Protein AF-A0A3M2B6R8-F1 (afdb_monomer)

Sequence (125 aa):
MAIAAGIVPAGTSLNGDKLTTESHLVRLGGAVIFTMPGEVFTNIGVLLKRLLSAYGSPVFLFGLANDELGYILSLADYYLDLYSFERGFSVSSEIGEAMVRSARQMAESMRLGYHGQPRRTGDEL

pLDDT: mean 84.79, std 18.57, range [39.53, 98.56]

Solvent-accessible surface area (backbone atoms only — not comparable to full-atom values): 7442 Å² total; per-residue (Å²): 109,56,59,85,70,63,75,45,83,85,46,95,44,48,58,90,93,44,75,61,84,64,69,50,82,47,73,60,88,48,27,30,37,37,39,31,35,14,50,64,37,66,70,60,51,54,51,49,47,59,65,51,45,83,79,24,56,61,69,47,77,40,57,58,28,98,37,79,47,38,35,35,40,48,62,85,49,46,80,36,75,93,36,52,68,51,46,73,44,29,84,51,62,55,52,33,56,53,50,54,51,51,54,49,53,50,52,56,49,57,58,70,73,56,79,75,75,78,80,79,77,90,83,86,132

Mean predicted aligned error: 8.04 Å

Foldseek 3Di:
DCVVVCVDPDDPQDDPLGGHFDKDWDDDPQETEIEAQEAEDPVLVVVLCVLCVVVGPDYYYHYNPRHYQQYDDALVCLPDPVCVPSVVSHSDSCRSVVSSVVSNVVSVVVVVPDPDDDPPPPDDD

Nearest PDB structures (foldseek):
  2zxc-assembly1_A  TM=8.002E-01  e=7.086E-04  Pseudomonas aeruginosa
  6m36-assembly1_F  TM=4.142E-01  e=3.944E-01  Bacillus subtilis subsp. subtilis str. 168
  1r6h-assembly1_A  TM=1.977E-01  e=5.009E+00  Homo sapiens

Structure (mmCIF, N/CA/C/O backbone):
data_AF-A0A3M2B6R8-F1
#
_entry.id   AF-A0A3M2B6R8-F1
#
loop_
_atom_site.group_PDB
_atom_site.id
_atom_site.type_symbol
_atom_site.label_atom_id
_atom_site.label_alt_id
_atom_site.label_comp_id
_atom_site.label_asym_id
_atom_site.label_entity_id
_atom_site.label_seq_id
_atom_site.pdbx_PDB_ins_code
_atom_site.Cartn_x
_atom_site.Cartn_y
_atom_site.Cartn_z
_atom_site.occupancy
_atom_site.B_iso_or_equiv
_atom_site.auth_seq_id
_atom_site.auth_comp_id
_atom_site.auth_asym_id
_atom_site.auth_atom_id
_atom_site.pdbx_PDB_model_num
ATOM 1 N N . MET A 1 1 ? 11.213 6.800 -16.390 1.00 53.12 1 MET A N 1
ATOM 2 C CA . MET A 1 1 ? 11.445 7.731 -15.262 1.00 53.12 1 MET A CA 1
ATOM 3 C C . MET A 1 1 ? 10.536 8.948 -15.433 1.00 53.12 1 MET A C 1
ATOM 5 O O . MET A 1 1 ? 10.960 9.930 -16.028 1.00 53.12 1 MET A O 1
ATOM 9 N N . ALA A 1 2 ? 9.277 8.876 -14.986 1.00 40.28 2 ALA A N 1
ATOM 10 C CA . ALA A 1 2 ? 8.268 9.932 -15.195 1.00 40.28 2 ALA A CA 1
ATOM 11 C C . ALA A 1 2 ? 8.694 11.316 -14.650 1.00 40.28 2 ALA A C 1
ATOM 13 O O . ALA A 1 2 ? 8.327 12.346 -15.207 1.00 40.28 2 ALA A O 1
ATOM 14 N N . ILE A 1 3 ? 9.558 11.326 -13.630 1.00 41.78 3 ILE A N 1
ATOM 15 C CA . ILE A 1 3 ? 10.222 12.517 -13.077 1.00 41.78 3 ILE A CA 1
ATOM 16 C C . ILE A 1 3 ? 11.207 13.142 -14.076 1.00 41.78 3 ILE A C 1
ATOM 18 O O . ILE A 1 3 ? 11.151 14.340 -14.328 1.00 41.78 3 ILE A O 1
ATOM 22 N N . ALA A 1 4 ? 12.081 12.341 -14.697 1.00 46.00 4 ALA A N 1
ATOM 23 C CA . ALA A 1 4 ? 13.035 12.837 -15.698 1.00 46.00 4 ALA A CA 1
ATOM 24 C C . ALA A 1 4 ? 12.331 13.360 -16.965 1.00 46.00 4 ALA A C 1
ATOM 26 O O . ALA A 1 4 ? 12.884 14.183 -17.686 1.00 46.00 4 ALA A O 1
ATOM 27 N N . ALA A 1 5 ? 11.107 12.887 -17.215 1.00 50.91 5 ALA A N 1
ATOM 28 C CA . ALA A 1 5 ? 10.244 13.346 -18.298 1.00 50.91 5 ALA A CA 1
ATOM 29 C C . ALA A 1 5 ? 9.383 14.574 -17.931 1.00 50.91 5 ALA A C 1
ATOM 31 O O . ALA A 1 5 ? 8.630 15.044 -18.777 1.00 50.91 5 ALA A O 1
ATOM 32 N N . GLY A 1 6 ? 9.454 15.080 -16.692 1.00 39.53 6 GLY A N 1
ATOM 33 C CA . GLY A 1 6 ? 8.675 16.242 -16.242 1.00 39.53 6 GLY A CA 1
ATOM 34 C C . GLY A 1 6 ? 7.164 16.005 -16.120 1.00 39.53 6 GLY A C 1
ATOM 35 O O . GLY A 1 6 ? 6.410 16.966 -16.021 1.00 39.53 6 GLY A O 1
ATOM 36 N N . ILE A 1 7 ? 6.716 14.744 -16.131 1.00 42.19 7 ILE A N 1
ATOM 37 C CA . ILE A 1 7 ? 5.298 14.366 -15.991 1.00 42.19 7 ILE A CA 1
ATOM 38 C C . ILE A 1 7 ? 4.852 14.508 -14.528 1.00 42.19 7 ILE A C 1
ATOM 40 O O . ILE A 1 7 ? 3.720 14.900 -14.260 1.00 42.19 7 ILE A O 1
ATOM 44 N N . VAL A 1 8 ? 5.757 14.226 -13.584 1.00 51.28 8 VAL A N 1
ATOM 45 C CA . VAL A 1 8 ? 5.534 14.424 -12.146 1.00 51.28 8 VAL A CA 1
ATOM 46 C C . VAL A 1 8 ? 6.247 15.708 -11.709 1.00 51.28 8 VAL A C 1
ATOM 48 O O . VAL A 1 8 ? 7.466 15.794 -11.892 1.00 51.28 8 VAL A O 1
ATOM 51 N N . PRO A 1 9 ? 5.542 16.703 -11.138 1.00 50.44 9 PRO A N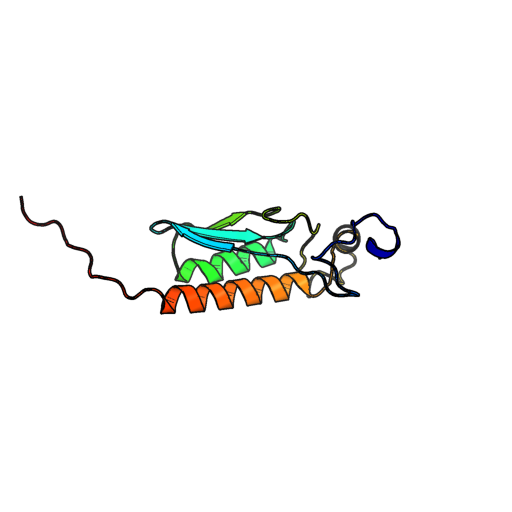 1
ATOM 52 C CA . PRO A 1 9 ? 6.177 17.924 -10.659 1.00 50.44 9 PRO A CA 1
ATOM 53 C C . PRO A 1 9 ? 7.151 17.625 -9.512 1.00 50.44 9 PRO A C 1
ATOM 55 O O . PRO A 1 9 ? 6.808 16.963 -8.534 1.00 50.44 9 PRO A O 1
ATOM 58 N N . ALA A 1 10 ? 8.380 18.132 -9.626 1.00 54.94 10 ALA A N 1
ATOM 59 C CA . ALA A 1 10 ? 9.362 18.070 -8.550 1.00 54.94 10 ALA A CA 1
ATOM 60 C C . ALA A 1 10 ? 8.999 19.100 -7.463 1.00 54.94 10 ALA A C 1
ATOM 62 O O . ALA A 1 10 ? 8.974 20.302 -7.725 1.00 54.94 10 ALA A O 1
ATOM 63 N N . GLY A 1 11 ? 8.706 18.629 -6.250 1.00 61.66 11 GLY A N 1
ATOM 64 C CA . GLY A 1 11 ? 8.382 19.445 -5.072 1.00 61.66 11 GLY A CA 1
ATOM 65 C C . GLY A 1 11 ? 9.059 18.902 -3.811 1.00 61.66 11 GLY A C 1
ATOM 66 O O . GLY A 1 11 ? 9.866 17.984 -3.900 1.00 61.66 11 GLY A O 1
ATOM 67 N N . THR A 1 12 ? 8.720 19.418 -2.623 1.00 62.53 12 THR A N 1
ATOM 68 C CA . THR A 1 12 ? 9.297 18.966 -1.332 1.00 62.53 12 THR A CA 1
ATOM 69 C C . THR A 1 12 ? 9.167 17.462 -1.090 1.00 62.53 12 THR A C 1
ATOM 71 O O . THR A 1 12 ? 9.993 16.878 -0.394 1.00 62.53 12 THR A O 1
ATOM 74 N N . SER A 1 13 ? 8.147 16.836 -1.676 1.00 76.69 13 SER A N 1
ATOM 75 C CA . SER A 1 13 ? 7.905 15.398 -1.591 1.00 76.69 13 SER A CA 1
ATOM 76 C C . SER A 1 13 ? 8.884 14.566 -2.420 1.00 76.69 13 SER A C 1
ATOM 78 O O . SER A 1 13 ? 8.992 13.369 -2.184 1.00 76.69 13 SER A O 1
ATOM 80 N N . LEU A 1 14 ? 9.622 15.163 -3.359 1.00 82.31 14 LEU A N 1
ATOM 81 C CA . LEU A 1 14 ? 10.598 14.467 -4.189 1.00 82.31 14 LEU A CA 1
ATOM 82 C C . LEU A 1 14 ? 12.013 14.990 -3.922 1.00 82.31 14 LEU A C 1
ATOM 84 O O . LEU A 1 14 ? 12.349 16.123 -4.262 1.00 82.31 14 LEU A O 1
ATOM 88 N N . ASN A 1 15 ? 12.862 14.140 -3.347 1.00 84.75 15 ASN A N 1
ATOM 89 C CA . ASN A 1 15 ? 14.262 14.444 -3.068 1.00 84.75 15 ASN A CA 1
ATOM 90 C C . ASN A 1 15 ? 15.166 13.363 -3.673 1.00 84.75 15 ASN A C 1
ATOM 92 O O . ASN A 1 15 ? 15.323 12.278 -3.110 1.00 84.75 15 ASN A O 1
ATOM 96 N N . GLY A 1 16 ? 15.746 13.663 -4.838 1.00 84.38 16 GLY A N 1
ATOM 97 C CA . GLY A 1 16 ? 16.525 12.697 -5.608 1.00 84.38 16 GLY A CA 1
ATOM 98 C C . GLY A 1 16 ? 15.645 11.558 -6.126 1.00 84.38 16 GLY A C 1
ATOM 99 O O . GLY A 1 16 ? 14.684 11.791 -6.854 1.00 84.38 16 GLY A O 1
ATOM 100 N N . ASP A 1 17 ? 15.983 10.330 -5.746 1.00 83.25 17 ASP A N 1
ATOM 101 C CA . ASP A 1 17 ? 15.239 9.102 -6.048 1.00 83.25 17 ASP A CA 1
ATOM 102 C C . ASP A 1 17 ? 14.179 8.755 -4.989 1.00 83.25 17 ASP A C 1
ATOM 104 O O . ASP A 1 17 ? 13.472 7.756 -5.121 1.00 83.25 17 ASP A O 1
ATOM 108 N N . LYS A 1 18 ? 14.041 9.580 -3.944 1.00 84.88 18 LYS A N 1
ATOM 109 C CA . LYS A 1 18 ? 13.094 9.351 -2.853 1.00 84.88 18 LYS A CA 1
ATOM 110 C C . LYS A 1 18 ? 11.846 10.192 -3.023 1.00 84.88 18 LYS A C 1
ATOM 112 O O . LYS A 1 18 ? 11.903 11.421 -3.028 1.00 84.88 18 LYS A O 1
ATOM 117 N N . LEU A 1 19 ? 10.716 9.499 -3.066 1.00 87.44 19 LEU A N 1
ATOM 118 C CA . LEU A 1 19 ? 9.387 10.079 -2.980 1.00 87.44 19 LEU A CA 1
ATOM 119 C C . LEU A 1 19 ? 8.846 9.910 -1.555 1.00 87.44 19 LEU A C 1
ATOM 121 O O . LEU A 1 19 ? 8.850 8.811 -1.004 1.00 87.44 19 LEU A O 1
ATOM 125 N N . THR A 1 20 ? 8.375 11.002 -0.968 1.00 88.31 20 THR A N 1
ATOM 126 C CA . THR A 1 20 ? 7.671 11.043 0.314 1.00 88.31 20 THR A CA 1
ATOM 127 C C . THR A 1 20 ? 6.181 11.186 0.039 1.00 88.31 20 THR A C 1
ATOM 129 O O . THR A 1 20 ? 5.774 12.058 -0.721 1.00 88.31 20 THR A O 1
ATOM 132 N N . THR A 1 21 ? 5.382 10.329 0.660 1.00 90.00 21 THR A N 1
ATOM 133 C CA . THR A 1 21 ? 3.916 10.304 0.570 1.00 90.00 21 THR A CA 1
ATOM 134 C C . THR A 1 21 ? 3.353 9.962 1.944 1.00 90.00 21 THR A C 1
ATOM 136 O O . THR A 1 21 ? 4.110 9.670 2.878 1.00 90.00 21 THR A O 1
ATOM 139 N N . GLU A 1 22 ? 2.036 9.989 2.082 1.00 86.56 22 GLU A N 1
ATOM 140 C CA . GLU A 1 22 ? 1.358 9.778 3.349 1.00 86.56 22 GLU A CA 1
ATOM 141 C C . GLU A 1 22 ? 0.233 8.741 3.256 1.00 86.56 22 GLU A C 1
ATOM 143 O O . GLU A 1 22 ? -0.320 8.419 2.206 1.00 86.56 22 GLU A O 1
ATOM 148 N N . SER A 1 23 ? -0.081 8.156 4.405 1.00 91.81 23 SER A N 1
ATOM 149 C CA . SER A 1 23 ? -1.218 7.262 4.594 1.00 91.81 23 SER A CA 1
ATOM 150 C C . SER A 1 23 ? -1.711 7.444 6.018 1.00 91.81 23 SER A C 1
ATOM 152 O O . SER A 1 23 ? -0.915 7.596 6.946 1.00 91.81 23 SER A O 1
ATOM 154 N N . HIS A 1 24 ? -3.021 7.395 6.205 1.00 91.31 24 HIS A N 1
ATOM 155 C CA . HIS A 1 24 ? -3.661 7.621 7.489 1.00 91.31 24 HIS A CA 1
ATOM 156 C C . HIS A 1 24 ? -4.404 6.369 7.937 1.00 91.31 24 HIS A C 1
ATOM 158 O O . HIS A 1 24 ? -5.162 5.779 7.168 1.00 91.31 24 HIS A O 1
ATOM 164 N N . LEU A 1 25 ? -4.219 5.991 9.204 1.00 94.25 25 LEU A N 1
ATOM 165 C CA . LEU A 1 25 ? -5.017 4.968 9.874 1.00 94.25 25 LEU A CA 1
ATOM 166 C C . LEU A 1 25 ? -5.889 5.627 10.943 1.00 94.25 25 LEU A C 1
ATOM 168 O O . LEU A 1 25 ? -5.396 6.087 11.972 1.00 94.25 25 LEU A O 1
ATOM 172 N N . VAL A 1 26 ? -7.197 5.647 10.709 1.00 92.44 26 VAL A N 1
ATOM 173 C CA . VAL A 1 26 ? -8.176 6.295 11.585 1.00 92.44 26 VAL A CA 1
ATOM 174 C C . VAL A 1 26 ? -9.126 5.248 12.141 1.00 92.44 26 VAL A C 1
ATOM 176 O O . VAL A 1 26 ? -9.630 4.399 11.409 1.00 92.44 26 VAL A O 1
ATOM 179 N N . ARG A 1 27 ? -9.410 5.319 13.444 1.00 91.38 27 ARG A N 1
ATOM 180 C CA . ARG A 1 27 ? -10.493 4.546 14.056 1.00 91.38 27 ARG A CA 1
ATOM 181 C C . ARG A 1 27 ? -11.619 5.483 14.450 1.00 91.38 27 ARG A C 1
ATOM 183 O O . ARG A 1 27 ? -11.407 6.406 15.232 1.00 91.38 27 ARG A O 1
ATOM 190 N N . LEU A 1 28 ? -12.811 5.217 13.929 1.00 90.69 28 LEU A N 1
ATOM 191 C CA . LEU A 1 28 ? -14.021 5.983 14.205 1.00 90.69 28 LEU A CA 1
ATOM 192 C C . LEU A 1 28 ? -15.073 5.045 14.799 1.00 90.69 28 LEU A C 1
ATOM 194 O O . LEU A 1 28 ? -15.682 4.235 14.101 1.00 90.69 28 LEU A O 1
ATOM 198 N N . GLY A 1 29 ? -15.248 5.118 16.120 1.00 94.06 29 GLY A N 1
ATOM 199 C CA . GLY A 1 29 ? -16.031 4.125 16.853 1.00 94.06 29 GLY A CA 1
ATOM 200 C C . GLY A 1 29 ? -15.426 2.727 16.688 1.00 94.06 29 GLY A C 1
ATOM 201 O O . GLY A 1 29 ? -14.271 2.505 17.053 1.00 94.06 29 GLY A O 1
ATOM 202 N N . GLY A 1 30 ? -16.212 1.794 16.143 1.00 94.06 30 GLY A N 1
ATOM 203 C CA . GLY A 1 30 ? -15.751 0.446 15.801 1.00 94.06 30 GLY A CA 1
ATOM 204 C C . GLY A 1 30 ? -15.080 0.336 14.429 1.00 94.06 30 GLY A C 1
ATOM 205 O O . GLY A 1 30 ? -14.346 -0.622 14.211 1.00 94.06 30 GLY A O 1
ATOM 206 N N . ALA A 1 31 ? -15.298 1.292 13.522 1.00 97.25 31 ALA A N 1
ATOM 207 C CA . ALA A 1 31 ? -14.779 1.227 12.161 1.00 97.25 31 ALA A CA 1
ATOM 208 C C . ALA A 1 31 ? -13.291 1.597 12.096 1.00 97.25 31 ALA A C 1
ATOM 210 O O . ALA A 1 31 ? -12.832 2.491 12.811 1.00 97.25 31 ALA A O 1
ATOM 211 N N . VAL A 1 32 ? -12.560 0.945 11.191 1.00 97.75 32 VAL A N 1
ATOM 212 C CA . VAL A 1 32 ? -11.159 1.247 10.869 1.00 97.75 32 VAL A CA 1
ATOM 213 C C . VAL A 1 32 ? -11.083 1.721 9.426 1.00 97.75 32 VAL A C 1
ATOM 215 O O . VAL A 1 32 ? -11.626 1.087 8.524 1.00 97.75 32 VAL A O 1
ATOM 218 N N . ILE A 1 33 ? -10.408 2.840 9.214 1.00 97.88 33 ILE A N 1
ATOM 219 C CA . ILE A 1 33 ? -10.237 3.484 7.919 1.00 97.88 33 ILE A CA 1
ATOM 220 C C . ILE A 1 33 ? -8.743 3.566 7.628 1.00 97.88 33 ILE A C 1
ATOM 222 O O . ILE A 1 33 ? -7.991 4.070 8.460 1.00 97.88 33 ILE A O 1
ATOM 226 N N . PHE A 1 34 ? -8.330 3.110 6.449 1.00 97.75 34 PHE A N 1
ATOM 227 C CA . PHE A 1 34 ? -6.967 3.275 5.954 1.00 97.75 34 PHE A CA 1
ATOM 228 C C . PHE A 1 34 ? -6.969 3.974 4.590 1.00 97.75 34 PHE A C 1
ATOM 230 O O . PHE A 1 34 ? -7.675 3.535 3.677 1.00 97.75 34 PHE A O 1
ATOM 237 N N . THR A 1 35 ? -6.212 5.066 4.460 1.00 96.62 35 THR A N 1
ATOM 238 C CA . THR A 1 35 ? -6.013 5.773 3.185 1.00 96.62 35 THR A CA 1
ATOM 239 C C . THR A 1 35 ? -4.773 5.253 2.469 1.00 96.62 35 THR A C 1
ATOM 241 O O . THR A 1 35 ? -3.793 4.874 3.109 1.00 96.62 35 THR A O 1
ATOM 244 N N . MET A 1 36 ? -4.836 5.189 1.142 1.00 97.50 36 MET A N 1
ATOM 245 C CA . MET A 1 36 ? -3.791 4.635 0.289 1.00 97.50 36 MET A CA 1
ATOM 246 C C . MET A 1 36 ? -3.490 5.627 -0.846 1.00 97.50 36 MET A C 1
ATOM 248 O O . MET A 1 36 ? -4.428 6.011 -1.555 1.00 97.50 36 MET A O 1
ATOM 252 N N . PRO A 1 37 ? -2.216 6.001 -1.063 1.00 95.56 37 PRO A N 1
ATOM 253 C CA . PRO A 1 37 ? -1.808 7.083 -1.965 1.00 95.56 37 PRO A CA 1
ATOM 254 C C . PRO A 1 37 ? -1.780 6.669 -3.444 1.00 95.56 37 PRO A C 1
ATOM 256 O O . PRO A 1 37 ? -0.898 7.063 -4.197 1.00 95.56 37 PRO A O 1
ATOM 259 N N . GLY A 1 38 ? -2.695 5.802 -3.874 1.00 96.25 38 GLY A N 1
ATOM 260 C CA . GLY A 1 38 ? -2.712 5.267 -5.232 1.00 96.25 38 GLY A CA 1
ATOM 261 C C . GLY A 1 38 ? -3.804 4.227 -5.461 1.00 96.25 38 GLY A C 1
ATOM 262 O O . GLY A 1 38 ? -4.662 3.980 -4.604 1.00 96.25 38 GLY A O 1
ATOM 263 N N . GLU A 1 39 ? -3.749 3.598 -6.629 1.00 97.81 39 GLU A N 1
ATOM 264 C CA . GLU A 1 39 ? -4.618 2.502 -7.052 1.00 97.81 39 GLU A CA 1
ATOM 265 C C . GLU A 1 39 ? -4.042 1.161 -6.585 1.00 97.81 39 GLU A C 1
ATOM 267 O O . GLU A 1 39 ? -3.182 0.551 -7.222 1.00 97.81 39 GLU A O 1
ATOM 272 N N . VAL A 1 40 ? -4.501 0.700 -5.424 1.00 97.88 40 VAL A N 1
ATOM 273 C CA . VAL A 1 40 ? -3.974 -0.510 -4.781 1.00 97.88 40 VAL A CA 1
ATOM 274 C C . VAL A 1 40 ? -4.601 -1.778 -5.345 1.00 97.88 40 VAL A C 1
ATOM 276 O O . VAL A 1 40 ? -5.824 -1.917 -5.400 1.00 97.88 40 VAL A O 1
ATOM 279 N N . PHE A 1 41 ? -3.753 -2.752 -5.678 1.00 97.88 41 PHE A N 1
ATOM 280 C CA . PHE A 1 41 ? -4.197 -4.052 -6.165 1.00 97.88 41 PHE A CA 1
ATOM 281 C C . PHE A 1 41 ? -4.962 -4.871 -5.118 1.00 97.88 41 PHE A C 1
ATOM 283 O O . PHE A 1 41 ? -4.725 -4.814 -3.906 1.00 97.88 41 PHE A O 1
ATOM 290 N N . THR A 1 42 ? -5.887 -5.692 -5.619 1.00 96.19 42 THR A N 1
ATOM 291 C CA . THR A 1 42 ? -6.852 -6.440 -4.800 1.00 96.19 42 THR A CA 1
ATOM 292 C C . THR A 1 42 ? -6.185 -7.343 -3.765 1.00 96.19 42 THR A C 1
ATOM 294 O O . THR A 1 42 ? -6.676 -7.445 -2.644 1.00 96.19 42 THR A O 1
ATOM 297 N N . ASN A 1 43 ? -5.067 -7.990 -4.091 1.00 97.12 43 ASN A N 1
ATOM 298 C CA . ASN A 1 43 ? -4.365 -8.862 -3.147 1.00 97.12 43 ASN A CA 1
ATOM 299 C C . ASN A 1 43 ? -3.826 -8.099 -1.923 1.00 97.12 43 ASN A C 1
ATOM 301 O O . ASN A 1 43 ? -4.010 -8.562 -0.795 1.00 97.12 43 ASN A O 1
ATOM 305 N N . ILE A 1 44 ? -3.247 -6.911 -2.122 1.00 98.19 44 ILE A N 1
ATOM 306 C C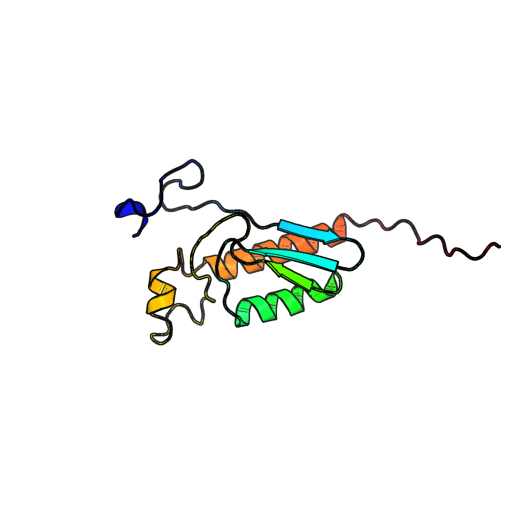A . ILE A 1 44 ? -2.837 -6.011 -1.040 1.00 98.19 44 ILE A CA 1
ATOM 307 C C . ILE A 1 44 ? -4.070 -5.534 -0.268 1.00 98.19 44 ILE A C 1
ATOM 309 O O . ILE A 1 44 ? -4.080 -5.590 0.960 1.00 98.19 44 ILE A O 1
ATOM 313 N N . GLY A 1 45 ? -5.141 -5.133 -0.959 1.00 97.81 45 GLY A N 1
ATOM 314 C CA . GLY A 1 45 ? -6.387 -4.712 -0.311 1.00 97.81 45 GLY A CA 1
ATOM 315 C C . GLY A 1 45 ? -7.000 -5.803 0.581 1.00 97.81 45 GLY A C 1
ATOM 316 O O . GLY A 1 45 ? -7.388 -5.542 1.721 1.00 97.81 45 GLY A O 1
ATOM 317 N N . VAL A 1 46 ? -7.037 -7.054 0.113 1.00 98.06 46 VAL A N 1
ATOM 318 C CA . VAL A 1 46 ? -7.511 -8.211 0.894 1.00 98.06 46 VAL A CA 1
ATOM 319 C C . VAL A 1 46 ? -6.608 -8.469 2.100 1.00 98.06 46 VAL A C 1
ATOM 321 O O . VAL A 1 46 ? -7.116 -8.708 3.199 1.00 98.06 46 VAL A O 1
ATOM 324 N N . LEU A 1 47 ? -5.285 -8.395 1.921 1.00 98.12 47 LEU A N 1
ATOM 325 C CA . LEU A 1 47 ? -4.322 -8.513 3.015 1.00 98.12 47 LEU A CA 1
ATOM 326 C C . LEU A 1 47 ? -4.559 -7.436 4.082 1.00 98.12 47 LEU A C 1
ATOM 328 O O . LEU A 1 47 ? -4.691 -7.770 5.259 1.00 98.12 47 LEU A O 1
ATOM 332 N N . LEU A 1 48 ? -4.675 -6.169 3.678 1.00 98.25 48 LEU A N 1
ATOM 333 C CA . LEU A 1 48 ? -4.912 -5.042 4.581 1.00 98.25 48 LEU A CA 1
ATOM 334 C C . LEU A 1 48 ? -6.238 -5.178 5.326 1.00 98.25 48 LEU A C 1
ATOM 336 O O . LEU A 1 48 ? -6.270 -4.978 6.538 1.00 98.25 48 LEU A O 1
ATOM 340 N N . LYS A 1 49 ? -7.321 -5.593 4.654 1.00 98.19 49 LYS A N 1
ATOM 341 C CA . LYS A 1 49 ? -8.601 -5.851 5.333 1.00 98.19 49 LYS A CA 1
ATOM 342 C C . LYS A 1 49 ? -8.467 -6.908 6.425 1.00 98.19 49 LYS A C 1
ATOM 344 O O . LYS A 1 49 ? -8.968 -6.702 7.528 1.00 98.19 49 LYS A O 1
ATOM 349 N N . ARG A 1 50 ? -7.775 -8.018 6.147 1.00 97.81 50 ARG A N 1
ATOM 350 C CA . ARG A 1 50 ? -7.533 -9.076 7.144 1.00 97.81 50 ARG A CA 1
ATOM 351 C C . ARG A 1 50 ? -6.681 -8.563 8.300 1.00 97.81 50 ARG A C 1
ATOM 353 O O . ARG A 1 50 ? -7.068 -8.741 9.450 1.00 97.81 50 ARG A O 1
ATOM 360 N N . LEU A 1 51 ? -5.576 -7.884 7.996 1.00 96.69 51 LEU A N 1
ATOM 361 C CA . LEU A 1 51 ? -4.656 -7.332 8.990 1.00 96.69 51 LEU A CA 1
ATOM 362 C C . LEU A 1 51 ? -5.362 -6.341 9.926 1.00 96.69 51 LEU A C 1
ATOM 364 O O . LEU A 1 51 ? -5.256 -6.454 11.144 1.00 96.69 51 LEU A O 1
ATOM 368 N N . LEU A 1 52 ? -6.119 -5.397 9.363 1.00 97.06 52 LEU A N 1
ATOM 369 C CA . LEU A 1 52 ? -6.757 -4.317 10.117 1.00 97.06 52 LEU A CA 1
ATOM 370 C C . LEU A 1 52 ? -8.038 -4.755 10.844 1.00 97.06 52 LEU A C 1
ATOM 372 O O . LEU A 1 52 ? -8.425 -4.112 11.818 1.00 97.06 52 LEU A O 1
ATOM 376 N N . SER A 1 53 ? -8.663 -5.869 10.443 1.00 96.81 53 SER A N 1
ATOM 377 C CA . SER A 1 53 ? -9.878 -6.389 11.096 1.00 96.81 53 SER A CA 1
ATOM 378 C C . SER A 1 53 ? -9.682 -6.753 12.574 1.00 96.81 53 SER A C 1
ATOM 380 O O . SER A 1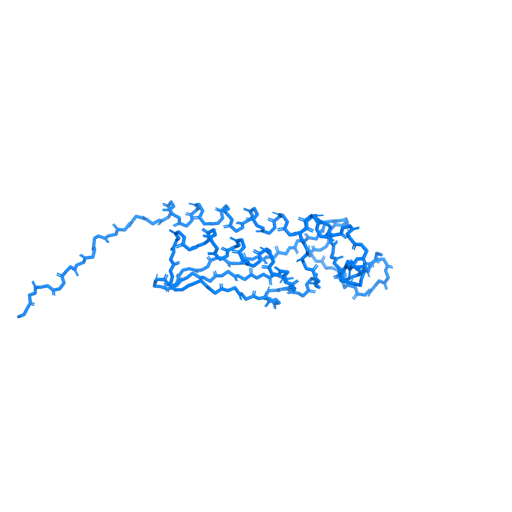 53 ? -10.632 -6.714 13.353 1.00 96.81 53 SER A O 1
ATOM 382 N N . ALA A 1 54 ? -8.443 -7.029 12.993 1.00 94.69 54 ALA A N 1
ATOM 383 C CA . ALA A 1 54 ? -8.103 -7.259 14.396 1.00 94.69 54 ALA A CA 1
ATOM 384 C C . ALA A 1 54 ? -8.253 -5.999 15.276 1.00 94.69 54 ALA A C 1
ATOM 386 O O . ALA A 1 54 ? -8.244 -6.102 16.502 1.00 94.69 54 ALA A O 1
ATOM 387 N N . TYR A 1 55 ? -8.387 -4.816 14.665 1.00 93.31 55 TYR A N 1
ATOM 388 C CA . TYR A 1 55 ? -8.424 -3.516 15.342 1.00 93.31 55 TYR A CA 1
ATOM 389 C C . TYR A 1 55 ? -9.799 -2.835 15.269 1.00 93.31 55 TYR A C 1
ATOM 391 O O . TYR A 1 55 ? -10.011 -1.813 15.926 1.00 93.31 55 TYR A O 1
ATOM 399 N N . GLY A 1 56 ? -10.737 -3.399 14.503 1.00 95.00 56 GLY A N 1
ATOM 400 C CA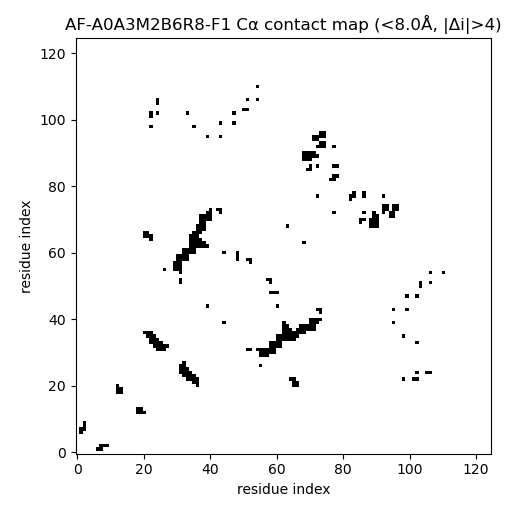 . GLY A 1 56 ? -12.111 -2.923 14.404 1.00 95.00 56 GLY A CA 1
ATOM 401 C C . GLY A 1 56 ? -12.828 -3.404 13.143 1.00 95.00 56 GLY A C 1
ATOM 402 O O . GLY A 1 56 ? -12.243 -4.020 12.253 1.00 95.00 56 GLY A O 1
ATOM 403 N N . SER A 1 57 ? -14.129 -3.136 13.090 1.00 96.31 57 SER A N 1
ATOM 404 C CA . SER A 1 57 ? -15.015 -3.490 11.987 1.00 96.31 57 SER A CA 1
ATOM 405 C C . SER A 1 57 ? -16.165 -2.479 11.881 1.00 96.31 57 SER A C 1
ATOM 407 O O . SER A 1 57 ? -16.715 -2.085 12.916 1.00 96.31 57 SER A O 1
ATOM 409 N N . PRO A 1 58 ? -16.567 -2.072 10.662 1.00 98.12 58 PRO A N 1
ATOM 410 C CA . PRO A 1 58 ? -16.016 -2.474 9.356 1.00 98.12 58 PRO A CA 1
ATOM 411 C C . PRO A 1 58 ? -14.634 -1.866 9.047 1.00 98.12 58 PRO A C 1
ATOM 413 O O . PRO A 1 58 ? -14.246 -0.858 9.634 1.00 98.12 58 PRO A O 1
ATOM 416 N N . VAL A 1 59 ? -13.901 -2.479 8.104 1.00 98.56 59 VAL A N 1
ATOM 417 C CA . VAL A 1 59 ? -12.639 -1.940 7.557 1.00 98.56 59 VAL A CA 1
ATOM 418 C C . VAL A 1 59 ? -12.890 -1.293 6.195 1.00 98.56 59 VAL A C 1
ATOM 420 O O . VAL A 1 59 ? -13.279 -1.975 5.238 1.00 98.56 59 VAL A O 1
ATOM 423 N N . PHE A 1 60 ? -12.611 0.004 6.098 1.00 98.50 60 PHE A N 1
ATOM 424 C CA . PHE A 1 60 ? -12.660 0.785 4.867 1.00 98.50 60 PHE A CA 1
ATOM 425 C C . PHE A 1 60 ? -11.249 1.069 4.359 1.00 98.50 60 PHE A C 1
ATOM 427 O O . PHE A 1 60 ? -10.378 1.486 5.122 1.00 98.50 60 PHE A O 1
ATOM 434 N N . LEU A 1 61 ? -11.041 0.851 3.063 1.00 98.44 61 LEU A N 1
ATOM 435 C CA . LEU A 1 61 ? -9.811 1.200 2.362 1.00 98.44 61 LEU A CA 1
ATOM 436 C C . LEU A 1 61 ? -10.162 2.258 1.317 1.00 98.44 61 LEU A C 1
ATOM 438 O O . LEU A 1 61 ? -10.991 1.986 0.448 1.00 98.44 61 LEU A O 1
ATOM 442 N N . PHE A 1 62 ? -9.555 3.437 1.410 1.00 97.44 62 PHE A N 1
ATOM 443 C CA . PHE A 1 62 ? -9.731 4.515 0.437 1.00 97.44 62 PHE A CA 1
ATOM 444 C C . PHE A 1 62 ? -8.467 4.626 -0.412 1.00 97.44 62 PHE A C 1
ATOM 446 O O . PHE A 1 62 ? -7.424 5.024 0.097 1.00 97.44 62 PHE A O 1
ATOM 453 N N . GLY A 1 63 ? -8.555 4.217 -1.679 1.00 96.56 63 GLY A N 1
ATOM 454 C CA . GLY A 1 63 ? -7.508 4.469 -2.673 1.00 96.56 63 GLY A CA 1
ATOM 455 C C . GLY A 1 63 ? -7.537 5.914 -3.161 1.00 96.56 63 GLY A C 1
ATOM 456 O O . GLY A 1 63 ? -8.502 6.629 -2.884 1.00 96.56 63 GLY A O 1
ATOM 457 N N . LEU A 1 64 ? -6.494 6.319 -3.891 1.00 94.75 64 LEU A N 1
ATOM 458 C CA . LEU A 1 64 ? -6.328 7.685 -4.420 1.00 94.75 64 LEU A CA 1
ATOM 459 C C . LEU A 1 64 ? -6.510 8.781 -3.355 1.00 94.75 64 LEU A C 1
ATOM 461 O O . LEU A 1 64 ? -6.968 9.888 -3.634 1.00 94.75 64 LEU A O 1
ATOM 465 N N . ALA A 1 65 ? -6.222 8.445 -2.101 1.00 90.94 65 ALA A N 1
ATOM 466 C CA . ALA A 1 65 ? -6.380 9.341 -0.977 1.00 90.94 65 ALA A CA 1
ATOM 467 C C . ALA A 1 65 ? -5.008 9.889 -0.597 1.00 90.94 65 ALA A C 1
ATOM 469 O O . ALA A 1 65 ? -4.032 9.145 -0.570 1.00 90.94 65 ALA A O 1
ATOM 470 N N . ASN A 1 66 ? -4.962 11.183 -0.278 1.00 85.75 66 ASN A N 1
ATOM 471 C CA . ASN A 1 66 ? -3.751 11.962 -0.014 1.00 85.75 66 ASN A CA 1
ATOM 472 C C . ASN A 1 66 ? -2.861 12.223 -1.244 1.00 85.75 66 ASN A C 1
ATOM 474 O O . ASN A 1 66 ? -2.469 13.368 -1.431 1.00 85.75 66 ASN A O 1
ATOM 478 N N . ASP A 1 67 ? -2.627 11.227 -2.102 1.00 89.12 67 ASP A N 1
ATOM 479 C CA . ASP A 1 67 ? -1.837 11.346 -3.337 1.00 89.12 67 ASP A CA 1
ATOM 480 C C . ASP A 1 67 ? -2.379 10.435 -4.466 1.00 89.12 67 ASP A C 1
ATOM 482 O O . ASP A 1 67 ? -3.218 9.557 -4.240 1.00 89.12 67 ASP A O 1
ATOM 486 N N . GLU A 1 68 ? -1.860 10.628 -5.686 1.00 90.62 68 GLU A N 1
ATOM 487 C CA . GLU A 1 68 ? -2.207 9.889 -6.914 1.00 90.62 68 GLU A CA 1
ATOM 488 C C . GLU A 1 68 ? -0.959 9.198 -7.513 1.00 90.62 68 GLU A C 1
ATOM 490 O O . GLU A 1 68 ? -0.473 9.548 -8.587 1.00 90.62 68 GLU A O 1
ATOM 495 N N . LEU A 1 69 ? -0.383 8.215 -6.807 1.00 92.38 69 LEU A N 1
ATOM 496 C CA . LEU A 1 69 ? 0.868 7.539 -7.209 1.00 92.38 69 LEU A CA 1
ATOM 497 C C . LEU A 1 69 ? 0.676 6.369 -8.191 1.00 92.38 69 LEU A C 1
ATOM 499 O O . LEU A 1 69 ? 1.481 5.433 -8.214 1.00 92.38 69 LEU A O 1
ATOM 503 N N . GLY A 1 70 ? -0.386 6.424 -8.996 1.00 94.38 70 GLY A N 1
ATOM 504 C CA . GLY A 1 70 ? -0.742 5.381 -9.956 1.00 94.38 70 GLY A CA 1
ATOM 505 C C . GLY A 1 70 ? -0.934 4.011 -9.300 1.00 94.38 70 GLY A C 1
ATOM 506 O O . GLY A 1 70 ? -1.441 3.916 -8.178 1.00 94.38 70 GLY A O 1
ATOM 507 N N . TYR A 1 71 ? -0.542 2.938 -9.992 1.00 97.81 71 TYR A N 1
ATOM 508 C CA . TYR A 1 71 ? -0.772 1.574 -9.509 1.00 97.81 71 TYR A CA 1
ATOM 509 C C . TYR A 1 71 ? 0.215 1.150 -8.420 1.00 97.81 71 TYR A C 1
ATOM 511 O O . TYR A 1 71 ? 1.437 1.276 -8.547 1.00 97.81 71 TYR A O 1
ATOM 519 N N . ILE A 1 72 ? -0.327 0.542 -7.367 1.00 97.50 72 ILE A N 1
ATOM 520 C CA . ILE A 1 72 ? 0.423 -0.040 -6.254 1.00 97.50 72 ILE A CA 1
ATOM 521 C C . ILE A 1 72 ? 0.260 -1.559 -6.312 1.00 97.50 72 ILE A C 1
ATOM 523 O O . ILE A 1 72 ? -0.765 -2.118 -5.905 1.00 97.50 72 ILE A O 1
ATOM 527 N N . LEU A 1 73 ? 1.297 -2.215 -6.831 1.00 98.19 73 LEU A N 1
ATOM 528 C CA . LEU A 1 73 ? 1.364 -3.663 -6.995 1.00 98.19 73 LEU A CA 1
ATOM 529 C C . LEU A 1 73 ? 2.102 -4.311 -5.822 1.00 98.19 73 LEU A C 1
ATOM 531 O O . LEU A 1 73 ? 2.912 -3.684 -5.135 1.00 98.19 73 LEU A O 1
ATOM 535 N N . SER A 1 74 ? 1.840 -5.601 -5.614 1.00 97.12 74 SER A N 1
ATOM 536 C CA . SER A 1 74 ? 2.703 -6.424 -4.770 1.00 97.12 74 SER A CA 1
ATOM 537 C C . SER A 1 74 ? 4.011 -6.724 -5.506 1.00 97.12 74 SER A C 1
ATOM 539 O O . SER A 1 74 ? 4.030 -6.786 -6.736 1.00 97.12 74 SER A O 1
ATOM 541 N N . LEU A 1 75 ? 5.097 -6.977 -4.772 1.00 95.81 75 LEU A N 1
ATOM 542 C CA . LEU A 1 75 ? 6.370 -7.362 -5.387 1.00 95.81 75 LEU A CA 1
ATOM 543 C C . LEU A 1 75 ? 6.235 -8.623 -6.262 1.00 95.81 75 LEU A C 1
ATOM 545 O O . LEU A 1 75 ? 6.863 -8.716 -7.314 1.00 95.81 75 LEU A O 1
ATOM 549 N N . ALA A 1 76 ? 5.380 -9.565 -5.847 1.00 94.75 76 ALA A N 1
ATOM 550 C CA . ALA A 1 76 ? 5.103 -10.795 -6.586 1.00 94.75 76 ALA A CA 1
ATOM 551 C C . ALA A 1 76 ? 4.408 -10.541 -7.935 1.00 94.75 76 ALA A C 1
ATOM 553 O O . ALA A 1 76 ? 4.642 -11.286 -8.883 1.00 94.75 76 ALA A O 1
ATOM 554 N N . ASP A 1 77 ? 3.589 -9.490 -8.030 1.00 96.56 77 ASP A N 1
ATOM 555 C CA . ASP A 1 77 ? 2.899 -9.119 -9.268 1.00 96.56 77 ASP A CA 1
ATOM 556 C C . ASP A 1 77 ? 3.734 -8.192 -10.150 1.00 96.56 77 ASP A C 1
ATOM 558 O O . ASP A 1 77 ? 3.620 -8.238 -11.370 1.00 96.56 77 ASP A O 1
ATOM 562 N N . TYR A 1 78 ? 4.589 -7.359 -9.551 1.00 97.12 78 TYR A N 1
ATOM 563 C CA . TYR A 1 78 ? 5.265 -6.262 -10.244 1.00 97.12 78 TYR A CA 1
ATOM 564 C C . TYR A 1 78 ? 6.045 -6.706 -11.489 1.00 97.12 78 TYR A C 1
ATOM 566 O O . TYR A 1 78 ? 6.073 -6.000 -12.492 1.00 97.12 78 TYR A O 1
ATOM 574 N N . TYR A 1 79 ? 6.683 -7.877 -11.448 1.00 96.75 79 TYR A N 1
ATOM 575 C CA . TYR A 1 79 ? 7.499 -8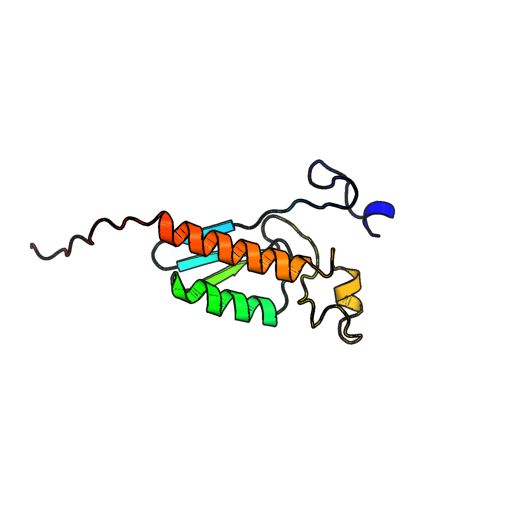.378 -12.559 1.00 96.75 79 TYR A CA 1
ATOM 576 C C . TYR A 1 79 ? 6.752 -9.302 -13.525 1.00 96.75 79 TYR A C 1
ATOM 578 O O . TYR A 1 79 ? 7.354 -9.756 -14.496 1.00 96.75 79 TYR A O 1
ATOM 586 N N . LEU A 1 80 ? 5.464 -9.570 -13.297 1.00 97.56 80 LEU A N 1
ATOM 587 C CA . LEU A 1 80 ? 4.661 -10.364 -14.220 1.00 97.56 80 LEU A CA 1
ATOM 588 C C . LEU A 1 80 ? 4.341 -9.547 -15.471 1.00 97.56 80 LEU A C 1
ATOM 590 O O . LEU A 1 80 ? 3.822 -8.435 -15.386 1.00 97.56 80 LEU A O 1
ATOM 594 N N . ASP A 1 81 ? 4.571 -10.137 -16.644 1.00 97.69 81 ASP A N 1
ATOM 595 C CA . ASP A 1 81 ? 4.237 -9.498 -17.923 1.00 97.69 81 ASP A CA 1
ATOM 596 C C . ASP A 1 81 ? 2.741 -9.188 -18.052 1.00 97.69 81 ASP A C 1
ATOM 598 O O . ASP A 1 81 ? 2.371 -8.219 -18.710 1.00 97.69 81 ASP A O 1
ATOM 602 N N . LEU A 1 82 ? 1.890 -9.952 -17.355 1.00 97.75 82 LEU A N 1
ATOM 603 C CA . LEU A 1 82 ? 0.453 -9.694 -17.255 1.00 97.75 82 LEU A CA 1
ATOM 604 C C . LEU A 1 82 ? 0.139 -8.261 -16.794 1.00 97.75 82 LEU A C 1
ATOM 606 O O . LEU A 1 82 ? -0.852 -7.698 -17.242 1.00 97.75 82 LEU A O 1
ATOM 610 N N . TYR A 1 83 ? 0.988 -7.678 -15.942 1.00 97.50 83 TYR A N 1
ATOM 611 C CA . TYR A 1 83 ? 0.798 -6.343 -15.371 1.00 97.50 83 TYR A CA 1
ATOM 612 C C . TYR A 1 83 ? 1.796 -5.321 -15.924 1.00 97.50 83 TYR A C 1
ATOM 614 O O . TYR A 1 83 ? 2.167 -4.353 -15.256 1.00 97.50 83 TYR A O 1
ATOM 622 N N . SER A 1 84 ? 2.279 -5.525 -17.158 1.00 96.75 84 SER A N 1
ATOM 623 C CA . SER A 1 84 ? 3.254 -4.620 -17.772 1.00 96.75 84 SER A CA 1
ATOM 624 C C . SER A 1 84 ? 2.727 -3.193 -17.931 1.00 96.75 84 SER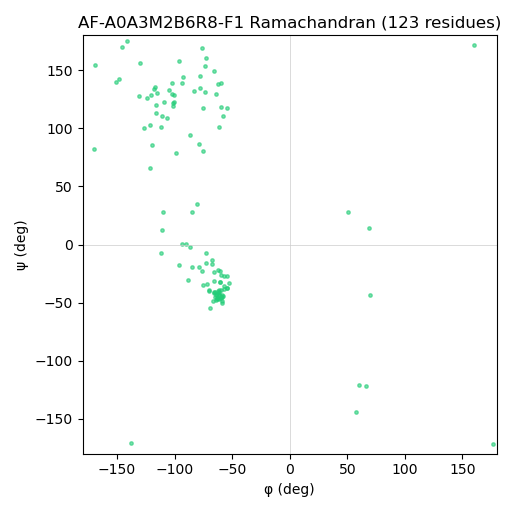 A C 1
ATOM 626 O O . SER A 1 84 ? 3.516 -2.251 -17.851 1.00 96.75 84 SER A O 1
ATOM 628 N N . PHE A 1 85 ? 1.416 -3.048 -18.160 1.00 96.69 85 PHE A N 1
ATOM 629 C CA . PHE A 1 85 ? 0.758 -1.753 -18.295 1.00 96.69 85 PHE A CA 1
ATOM 630 C C . PHE A 1 85 ? 0.746 -1.029 -16.948 1.00 96.69 85 PHE A C 1
ATOM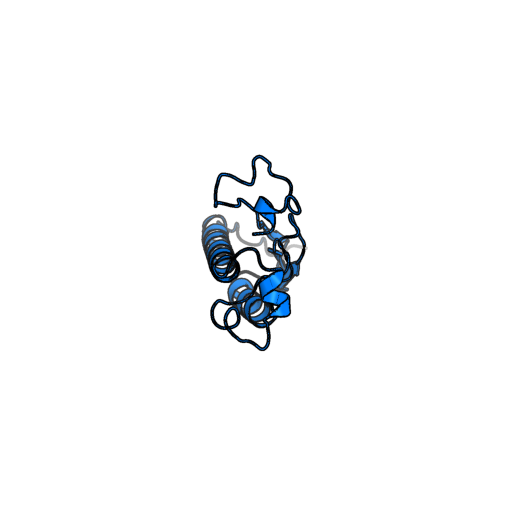 632 O O . PHE A 1 85 ? 1.303 0.059 -16.838 1.00 96.69 85 PHE A O 1
ATOM 639 N N . GLU A 1 86 ? 0.219 -1.669 -15.906 1.00 97.31 86 GLU A N 1
ATOM 640 C CA . GLU A 1 86 ? 0.100 -1.106 -14.561 1.00 97.31 86 GLU A CA 1
ATOM 641 C C . GLU A 1 86 ? 1.470 -0.798 -13.956 1.00 97.31 86 GLU A C 1
ATOM 643 O O . GLU A 1 86 ? 1.668 0.276 -13.388 1.00 97.31 86 GLU A O 1
ATOM 648 N N . ARG A 1 87 ? 2.459 -1.677 -14.170 1.00 96.19 87 ARG A N 1
ATOM 649 C CA . ARG A 1 87 ? 3.864 -1.419 -13.820 1.00 96.19 87 ARG A CA 1
ATOM 650 C C . ARG A 1 87 ? 4.382 -0.120 -14.444 1.00 96.19 87 ARG A C 1
ATOM 652 O O . ARG A 1 87 ? 5.148 0.589 -13.800 1.00 96.19 87 ARG A O 1
ATOM 659 N N . GLY A 1 88 ? 3.980 0.204 -15.675 1.00 95.56 88 GLY A N 1
ATOM 660 C CA . GLY A 1 88 ? 4.375 1.438 -16.363 1.00 95.56 88 GLY A CA 1
ATOM 661 C C . GLY A 1 88 ? 3.901 2.720 -15.667 1.00 95.56 88 GLY A C 1
ATOM 662 O O . GLY A 1 88 ? 4.522 3.769 -15.842 1.00 95.56 88 GLY A O 1
ATOM 663 N N . PHE A 1 89 ? 2.856 2.616 -14.844 1.00 94.88 89 PHE A N 1
ATOM 664 C CA . PHE A 1 89 ? 2.298 3.703 -14.036 1.00 94.88 89 PHE A CA 1
ATOM 665 C C . PHE A 1 89 ? 2.535 3.506 -12.533 1.00 94.88 89 PHE A C 1
ATOM 667 O O . PHE A 1 89 ? 1.935 4.203 -11.722 1.00 94.88 89 PHE A O 1
ATOM 674 N N . SER A 1 90 ? 3.399 2.569 -12.143 1.00 94.88 90 SER A N 1
ATOM 675 C CA . SER A 1 90 ? 3.789 2.387 -10.749 1.00 94.88 90 SER A CA 1
ATOM 676 C C . SER A 1 90 ? 5.060 3.174 -10.445 1.00 94.88 90 SER A C 1
ATOM 678 O O . SER A 1 90 ? 6.003 3.198 -11.239 1.00 94.88 90 SER A O 1
ATOM 680 N N . VAL A 1 91 ? 5.110 3.817 -9.278 1.00 92.44 91 VAL A N 1
ATOM 681 C CA . VAL A 1 91 ? 6.275 4.624 -8.876 1.00 92.44 91 VAL A CA 1
ATOM 682 C C . VAL A 1 91 ? 7.467 3.783 -8.406 1.00 92.44 91 VAL A C 1
ATOM 684 O O . VAL A 1 91 ? 8.595 4.268 -8.443 1.00 92.44 91 VAL A O 1
ATOM 687 N N . SER A 1 92 ? 7.245 2.540 -7.957 1.00 93.25 92 SER A N 1
ATOM 688 C CA . SER A 1 92 ? 8.299 1.620 -7.500 1.00 93.25 92 SER A CA 1
ATOM 689 C C . SER A 1 92 ? 7.756 0.200 -7.299 1.00 93.25 92 SER A C 1
ATOM 691 O O . SER A 1 92 ? 6.591 0.026 -6.952 1.00 93.25 92 SER A O 1
ATOM 693 N N . SER A 1 93 ? 8.615 -0.821 -7.402 1.00 95.81 93 SER A N 1
ATOM 694 C CA . SER A 1 93 ? 8.285 -2.193 -6.978 1.00 95.81 93 SER A CA 1
ATOM 695 C C . SER A 1 93 ? 8.107 -2.347 -5.467 1.00 95.81 93 SER A C 1
ATOM 697 O O . SER A 1 93 ? 7.566 -3.346 -5.003 1.00 95.81 93 SER A O 1
ATOM 699 N N . GLU A 1 94 ? 8.583 -1.378 -4.687 1.00 94.38 94 GLU A N 1
ATOM 700 C CA . GLU A 1 94 ? 8.663 -1.462 -3.227 1.00 94.38 94 GLU A CA 1
ATOM 701 C C . GLU A 1 94 ? 7.473 -0.798 -2.519 1.00 94.38 94 GLU A C 1
ATOM 703 O O . GLU A 1 94 ? 7.223 -1.074 -1.343 1.00 94.38 94 GLU A O 1
ATOM 708 N N . ILE A 1 95 ? 6.713 0.062 -3.214 1.00 94.19 95 ILE A N 1
ATOM 709 C CA . ILE A 1 95 ? 5.657 0.885 -2.600 1.00 94.19 95 ILE A CA 1
ATOM 710 C C . ILE A 1 95 ? 4.564 0.042 -1.933 1.00 94.19 95 ILE A C 1
ATOM 712 O O . ILE A 1 95 ? 4.129 0.373 -0.829 1.00 94.19 95 ILE A O 1
ATOM 716 N N . GLY A 1 96 ? 4.163 -1.079 -2.543 1.00 96.06 96 GLY A N 1
ATOM 717 C CA . GLY A 1 96 ? 3.149 -1.969 -1.972 1.00 96.06 96 GLY A CA 1
ATOM 718 C C . GLY A 1 96 ? 3.570 -2.546 -0.619 1.00 96.06 96 GLY A C 1
ATOM 719 O O . GLY A 1 96 ? 2.811 -2.494 0.350 1.00 96.06 96 GLY A O 1
ATOM 720 N N . GLU A 1 97 ? 4.806 -3.038 -0.516 1.00 96.00 97 GLU A N 1
ATOM 721 C CA . GLU A 1 97 ? 5.337 -3.573 0.741 1.00 96.00 97 GLU A CA 1
ATOM 722 C C . GLU A 1 97 ? 5.595 -2.479 1.779 1.00 96.00 97 GLU A C 1
ATOM 724 O O . GLU A 1 97 ? 5.316 -2.674 2.965 1.00 96.00 97 GLU A O 1
ATOM 729 N N . ALA A 1 98 ? 6.116 -1.326 1.350 1.00 94.81 98 ALA A N 1
ATOM 730 C CA . ALA A 1 98 ? 6.335 -0.177 2.222 1.00 94.81 98 ALA A CA 1
ATOM 731 C C . ALA A 1 98 ? 5.017 0.293 2.855 1.00 94.81 98 ALA A C 1
ATOM 733 O O . ALA A 1 98 ? 4.941 0.452 4.072 1.00 94.81 98 ALA A O 1
ATOM 734 N N . MET A 1 99 ? 3.953 0.409 2.058 1.00 95.62 99 MET A N 1
ATOM 735 C CA . MET A 1 99 ? 2.626 0.804 2.529 1.00 95.62 99 MET A CA 1
ATOM 736 C C . MET A 1 99 ? 2.041 -0.206 3.527 1.00 95.62 99 MET A C 1
ATOM 738 O O . MET A 1 99 ? 1.561 0.190 4.590 1.00 95.62 99 MET A O 1
ATOM 742 N N . VAL A 1 100 ? 2.110 -1.514 3.241 1.00 97.12 100 VAL A N 1
ATOM 743 C CA . VAL A 1 100 ? 1.625 -2.558 4.170 1.00 97.12 100 VAL A CA 1
ATOM 744 C C . VAL A 1 100 ? 2.393 -2.523 5.493 1.00 97.12 100 VAL A C 1
ATOM 746 O O . VAL A 1 100 ? 1.800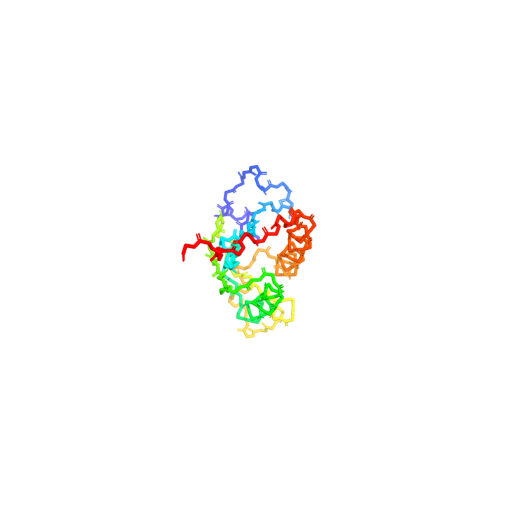 -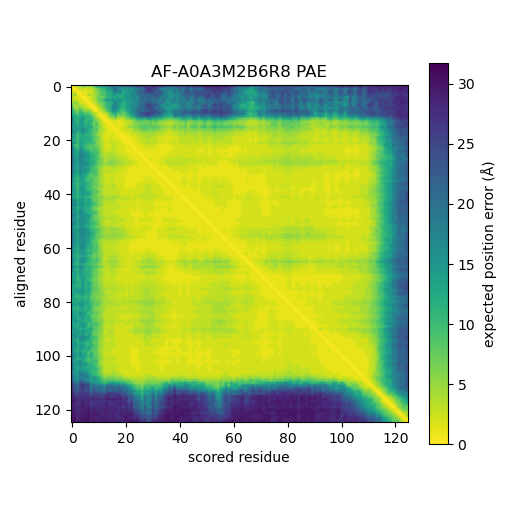2.667 6.566 1.00 97.12 100 VAL A O 1
ATOM 749 N N . ARG A 1 101 ? 3.709 -2.293 5.437 1.00 96.56 101 ARG A N 1
ATOM 750 C CA . ARG A 1 101 ? 4.558 -2.145 6.625 1.00 96.56 101 ARG A CA 1
ATOM 751 C C . ARG A 1 101 ? 4.137 -0.939 7.463 1.00 96.56 101 ARG A C 1
ATOM 753 O O . ARG A 1 101 ? 3.964 -1.091 8.672 1.00 96.56 101 ARG A O 1
ATOM 760 N N . SER A 1 102 ? 3.900 0.209 6.830 1.00 93.75 102 SER A N 1
ATOM 761 C CA . SER A 1 102 ? 3.407 1.418 7.498 1.00 93.75 102 SER A CA 1
ATOM 762 C C . SER A 1 102 ? 2.032 1.197 8.133 1.00 93.75 102 SER A C 1
ATOM 764 O O . SER A 1 102 ? 1.829 1.551 9.294 1.00 93.75 102 SER A O 1
ATOM 766 N N . ALA A 1 103 ? 1.103 0.536 7.431 1.00 95.38 103 ALA A N 1
ATOM 767 C CA . ALA A 1 103 ? -0.218 0.198 7.969 1.00 95.38 103 ALA A CA 1
ATOM 768 C C . ALA A 1 103 ? -0.117 -0.656 9.243 1.00 95.38 103 ALA A C 1
ATOM 770 O O . ALA A 1 103 ? -0.784 -0.379 10.241 1.00 95.38 103 ALA A O 1
ATOM 771 N N . ARG A 1 104 ? 0.762 -1.665 9.237 1.00 95.56 104 ARG A N 1
ATOM 772 C CA . ARG A 1 104 ? 1.016 -2.518 10.404 1.00 95.56 104 ARG A CA 1
ATOM 773 C C . ARG A 1 104 ? 1.607 -1.730 11.576 1.00 95.56 104 ARG A C 1
ATOM 775 O O . ARG A 1 104 ? 1.117 -1.867 12.693 1.00 95.56 104 ARG A O 1
ATOM 782 N N . GLN A 1 105 ? 2.612 -0.891 11.329 1.00 92.06 105 GLN A N 1
ATOM 783 C CA . GLN A 1 105 ? 3.237 -0.057 12.366 1.00 92.06 105 GLN A CA 1
ATOM 784 C C . GLN A 1 105 ? 2.233 0.920 13.000 1.00 92.06 105 GLN A C 1
ATOM 786 O O . GLN A 1 105 ? 2.200 1.085 14.224 1.00 92.06 105 GLN A O 1
ATOM 791 N N . MET A 1 106 ? 1.364 1.527 12.186 1.00 90.12 106 MET A N 1
ATOM 792 C CA . MET A 1 106 ? 0.285 2.387 12.677 1.00 90.12 106 MET A CA 1
ATOM 793 C C . MET A 1 106 ? -0.745 1.607 13.498 1.00 90.12 106 MET A C 1
ATOM 795 O O . MET A 1 106 ? -1.176 2.088 14.546 1.00 90.12 106 MET A O 1
ATOM 799 N N . ALA A 1 107 ? -1.114 0.396 13.075 1.00 90.50 107 ALA A N 1
ATOM 800 C CA . ALA A 1 107 ? -2.065 -0.441 13.805 1.00 90.50 107 ALA A CA 1
ATOM 801 C C . ALA A 1 107 ? -1.508 -0.896 15.167 1.00 90.50 107 ALA A C 1
ATOM 803 O O . ALA A 1 107 ? -2.203 -0.834 16.185 1.00 90.50 107 ALA A O 1
ATOM 804 N N . GLU A 1 108 ? -0.232 -1.285 15.220 1.00 89.06 108 GLU A N 1
ATOM 805 C CA . GLU A 1 108 ? 0.477 -1.602 16.468 1.00 89.06 108 GLU A CA 1
ATOM 806 C C . GLU A 1 108 ? 0.495 -0.391 17.422 1.00 89.06 108 GLU A C 1
ATOM 808 O O . GLU A 1 108 ? 0.143 -0.518 18.598 1.00 89.06 108 GLU A O 1
ATOM 813 N N . SER A 1 109 ? 0.787 0.803 16.899 1.00 80.38 109 SER A N 1
ATOM 814 C CA . SER A 1 109 ? 0.772 2.057 17.669 1.00 80.38 109 SER A CA 1
ATOM 815 C C . SER A 1 109 ? -0.632 2.429 18.169 1.00 80.38 109 SER A C 1
ATOM 817 O O . SER A 1 109 ? -0.804 2.823 19.324 1.00 80.38 109 SER A O 1
ATOM 819 N N . MET A 1 110 ? -1.663 2.238 17.339 1.00 77.69 110 MET A N 1
ATOM 820 C CA . MET A 1 110 ? -3.066 2.484 17.697 1.00 77.69 110 MET A CA 1
ATOM 821 C C . MET A 1 110 ? -3.533 1.613 18.873 1.00 77.69 110 MET A C 1
ATOM 823 O O . MET A 1 110 ? -4.366 2.051 19.671 1.00 77.69 110 MET A O 1
ATOM 827 N N . ARG A 1 111 ? -3.007 0.388 19.002 1.00 76.31 111 ARG A N 1
ATOM 828 C CA . ARG A 1 111 ? -3.285 -0.489 20.148 1.00 76.31 111 ARG A CA 1
ATOM 829 C C . ARG A 1 111 ? -2.635 0.024 21.434 1.00 76.31 111 ARG A C 1
ATOM 831 O O . ARG A 1 111 ? -3.262 -0.059 22.485 1.00 76.31 111 ARG A O 1
ATOM 838 N N . LEU A 1 112 ? -1.414 0.554 21.358 1.00 62.88 112 LEU A N 1
ATOM 839 C CA . LEU A 1 112 ? -0.678 1.069 22.521 1.00 62.88 112 LEU A CA 1
ATOM 840 C C . LEU A 1 112 ? -1.265 2.383 23.057 1.00 62.88 112 LEU A C 1
ATOM 842 O O . LEU A 1 112 ? -1.285 2.593 24.264 1.00 62.88 112 LEU A O 1
ATOM 846 N N . GLY A 1 113 ? -1.803 3.235 22.180 1.00 57.03 113 GLY A N 1
ATOM 847 C CA . GLY A 1 113 ? -2.480 4.474 22.579 1.00 57.03 113 GLY A CA 1
ATOM 848 C C . GLY A 1 113 ? -3.862 4.273 23.215 1.00 57.03 113 GLY A C 1
ATOM 849 O O . GLY A 1 113 ? -4.458 5.236 23.694 1.00 57.03 113 GLY A O 1
ATOM 850 N N . TYR A 1 114 ? -4.401 3.046 23.224 1.00 53.69 114 TYR A N 1
ATOM 851 C CA . TYR A 1 114 ? -5.736 2.761 23.748 1.00 53.69 114 TYR A CA 1
ATOM 852 C C . TYR A 1 114 ? -5.694 2.207 25.178 1.00 53.69 114 TYR A C 1
ATOM 854 O O . TYR A 1 114 ? -5.893 1.018 25.420 1.00 53.69 114 TYR A O 1
ATOM 862 N N . HIS A 1 115 ? -5.504 3.099 26.151 1.00 52.16 115 HIS A N 1
ATOM 863 C CA . HIS A 1 115 ? -5.896 2.848 27.539 1.00 52.16 115 HIS A CA 1
ATOM 864 C C . HIS A 1 115 ? -7.408 3.072 27.668 1.00 52.16 115 HIS A C 1
ATOM 866 O O . HIS A 1 115 ? -7.870 4.177 27.943 1.00 52.16 115 HIS A O 1
ATOM 872 N N . GLY A 1 116 ? -8.197 2.033 27.389 1.00 48.91 116 GLY A N 1
ATOM 873 C CA . GLY A 1 116 ? -9.652 2.101 27.500 1.00 48.91 116 GLY A CA 1
ATOM 874 C C . GLY A 1 116 ? -10.090 2.435 28.928 1.00 48.91 116 GLY A C 1
ATOM 875 O O . GLY A 1 116 ? -9.848 1.656 29.847 1.00 48.91 116 GLY A O 1
ATOM 876 N N . GLN A 1 117 ? -10.781 3.563 29.117 1.00 41.94 117 GLN A N 1
ATOM 877 C CA . GLN A 1 117 ? -11.695 3.685 30.251 1.00 41.94 117 GLN A CA 1
ATOM 878 C C . GLN A 1 117 ? -12.799 2.627 30.091 1.00 41.94 117 GLN A C 1
ATOM 880 O O . GLN A 1 117 ? -13.275 2.412 28.969 1.00 41.94 117 GLN A O 1
ATOM 885 N N . PRO A 1 118 ? -13.204 1.946 31.176 1.00 42.34 118 PRO A N 1
ATOM 886 C CA . PRO A 1 118 ? -14.247 0.937 31.102 1.00 42.34 118 PRO A CA 1
ATOM 887 C C . PRO A 1 118 ? -15.539 1.567 30.582 1.00 42.34 118 PRO A C 1
ATOM 889 O O . PRO A 1 118 ? -15.902 2.684 30.958 1.00 42.34 118 PRO A O 1
ATOM 892 N N . ARG A 1 119 ? -16.234 0.840 29.698 1.00 53.69 119 ARG A N 1
ATOM 893 C CA . ARG A 1 119 ? -17.584 1.205 29.262 1.00 53.69 119 ARG A CA 1
ATOM 894 C C . ARG A 1 119 ? -18.436 1.350 30.521 1.00 53.69 119 ARG A C 1
ATOM 896 O O . ARG A 1 119 ? -18.605 0.369 31.239 1.00 53.69 119 ARG A O 1
ATOM 903 N N . ARG A 1 120 ? -18.965 2.548 30.786 1.00 49.22 120 ARG A N 1
ATOM 904 C CA . ARG A 1 120 ? -20.086 2.694 31.718 1.00 49.22 120 ARG A CA 1
ATOM 905 C C . ARG A 1 120 ? -21.240 1.901 31.116 1.00 49.22 120 ARG A C 1
ATOM 907 O O . ARG A 1 120 ? -21.842 2.335 30.139 1.00 49.22 120 ARG A O 1
ATOM 914 N N . THR A 1 121 ? -21.468 0.702 31.636 1.00 52.00 121 THR A N 1
ATOM 915 C CA . THR A 1 121 ? -22.723 -0.021 31.461 1.00 52.00 121 THR A CA 1
ATOM 916 C C . THR A 1 121 ? -23.814 0.878 32.017 1.00 52.00 121 THR A C 1
ATOM 918 O O . THR A 1 121 ? -23.825 1.181 33.207 1.00 52.00 121 THR A O 1
ATOM 921 N N . GLY A 1 122 ? -24.647 1.402 31.123 1.00 54.38 122 GLY A N 1
ATOM 922 C CA . GLY A 1 122 ? -25.852 2.123 31.493 1.00 54.38 122 GLY A CA 1
ATOM 923 C C . GLY A 1 122 ? -26.904 1.123 31.939 1.00 54.38 122 GLY A C 1
ATOM 924 O O . GLY A 1 122 ? -27.757 0.775 31.138 1.00 54.38 122 GLY A O 1
ATOM 925 N N . ASP A 1 123 ? -26.798 0.676 33.186 1.00 51.88 123 ASP A N 1
ATOM 926 C CA . ASP A 1 123 ? -27.892 0.071 33.941 1.00 51.88 123 ASP A CA 1
ATOM 927 C C . ASP A 1 123 ? -28.102 0.947 35.175 1.00 51.88 123 ASP A C 1
ATOM 929 O O . ASP A 1 123 ? -27.490 0.723 36.212 1.00 51.88 123 ASP A O 1
ATOM 933 N N . GLU A 1 124 ? -28.894 2.006 35.013 1.00 46.03 124 GLU A N 1
ATOM 934 C CA . GLU A 1 124 ? -29.568 2.736 36.093 1.00 46.03 124 GLU A CA 1
ATOM 935 C C . GLU A 1 124 ? -30.568 3.710 35.451 1.00 46.03 124 GLU A C 1
ATOM 937 O O . GLU A 1 124 ? -30.244 4.874 35.219 1.00 46.03 124 GLU A O 1
ATOM 942 N N . LEU A 1 125 ? -31.754 3.192 35.104 1.00 42.78 125 LEU A N 1
ATOM 943 C CA . LEU A 1 125 ? -33.064 3.855 35.193 1.00 42.78 125 LEU A CA 1
ATOM 944 C C . LEU A 1 125 ? -34.154 2.785 35.338 1.00 42.78 125 LEU A C 1
ATOM 946 O O . LEU A 1 125 ? -34.170 1.856 34.500 1.00 42.78 125 LEU A O 1
#

Radius of gyration: 17.94 Å; Cα contacts (8 Å, |Δi|>4): 173; chains: 1; bounding box: 50×30×54 Å

Secondary structure (DSSP, 8-state):
-TTTTTSSPP-TTEETTEEP----EEEETTEEEEE-SSEE-HHHHHHHHHHHHTT-SSEEEESS-S---BEE--HHHHT-GGGHHHHHTBS-SSHHHHHHHHHHHHHHHHHHT--PPPP------